Protein AF-A0A966UJU0-F1 (afdb_monomer_lite)

Radius of gyration: 16.93 Å; chains: 1; bounding box: 51×35×38 Å

Sequence (155 aa):
MTSAGISGVAFLSMVKNLDSRRWFDRMAPQTLQIATMLLYLNGFFALIGFMDRSDWIGYARVDKGALGAIVGLAVIGAFVAGGFLMANERRLGYRVALVAAFSPFLLRFWILSGPYYSLWDRISGRDTIGLLFDVALCALLLHPMSREHQRVWYR

Secondary structure (DSSP, 8-state):
---SSHHHHHHHHHHTT--TT-S--SSS-HHHHHHHHHHHHHHHHHHHHHHHS-SHHHHHHHHSHHHHHHHHHHHHHHHHHHHHHHHTT-HHHHHHHHHHHHHHHHHHHHHT-STT--HHHHHHTT-HHHHHHHHHHHHHHHSHHHHHHHHHT--

pLDDT: mean 86.09, std 12.38, range [39.53, 96.62]

Foldseek 3Di:
DDDDPPVPVVVVVVVVQADPVQLAAPVADPLVRVLLVLLLVLLVVLVVCCVVVPFLLVLLCVQVPPVSVVLSVVLSVLSSQLSRVVSRLALVSLVSSLCSLCVLLVVLCVSVVDPVDDPVCSQCRPPVVSNVSSVSSNCSSPPPSNVVCSVPRHD

Structure (mmCIF, N/CA/C/O backbone):
data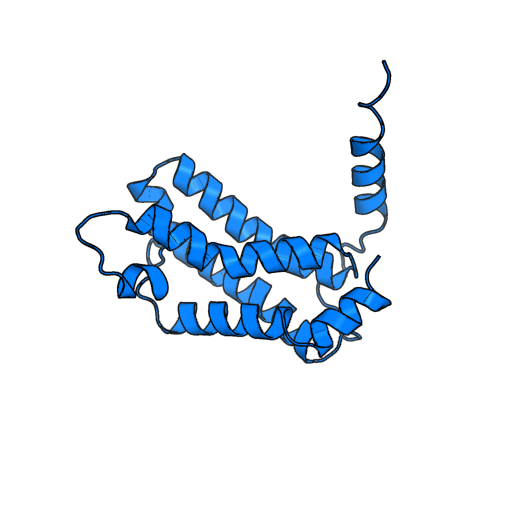_AF-A0A966UJU0-F1
#
_entry.id   AF-A0A966UJU0-F1
#
loop_
_atom_site.group_PDB
_atom_site.id
_atom_site.type_symbol
_atom_site.label_atom_id
_atom_site.label_alt_id
_atom_site.label_comp_id
_atom_site.label_asym_id
_atom_site.label_entity_id
_atom_site.label_seq_id
_atom_site.pdbx_PDB_ins_code
_atom_site.Cartn_x
_atom_site.Cartn_y
_atom_site.Cartn_z
_atom_site.occupancy
_atom_site.B_iso_or_equiv
_atom_site.auth_seq_id
_atom_site.auth_comp_id
_atom_site.auth_asym_id
_atom_site.auth_atom_id
_atom_site.pdbx_PDB_model_num
ATOM 1 N N . MET A 1 1 ? -36.555 -1.194 -19.141 1.00 39.53 1 MET A N 1
ATOM 2 C CA . MET A 1 1 ? -35.280 -0.560 -19.546 1.00 39.53 1 MET A CA 1
ATOM 3 C C . MET A 1 1 ? -35.056 0.686 -18.695 1.00 39.53 1 MET A C 1
ATOM 5 O O . MET A 1 1 ? -35.499 1.740 -19.105 1.00 39.53 1 MET A O 1
ATOM 9 N N . THR A 1 2 ? -34.425 0.591 -17.520 1.00 47.53 2 THR A N 1
ATOM 10 C CA . THR A 1 2 ? -33.982 1.771 -16.736 1.00 47.53 2 THR A CA 1
ATOM 11 C C . THR A 1 2 ? -32.987 1.332 -15.654 1.00 47.53 2 THR A C 1
ATOM 13 O O . THR A 1 2 ? -33.399 0.963 -14.558 1.00 47.53 2 THR A O 1
ATOM 16 N N . SER A 1 3 ? -31.679 1.343 -15.936 1.00 46.59 3 SER A N 1
ATOM 17 C CA . SER A 1 3 ? -30.649 1.107 -14.903 1.00 46.59 3 SER A CA 1
ATOM 18 C C . SER A 1 3 ? -29.274 1.700 -15.256 1.00 46.59 3 SER A C 1
ATOM 20 O O . SER A 1 3 ? -28.282 0.978 -15.320 1.00 46.59 3 SER A O 1
ATOM 22 N N . ALA A 1 4 ? -29.181 3.013 -15.495 1.00 51.12 4 ALA A N 1
ATOM 23 C CA . ALA A 1 4 ? -27.877 3.653 -15.742 1.00 51.12 4 ALA A CA 1
ATOM 24 C C . ALA A 1 4 ? -27.710 5.076 -15.163 1.00 51.12 4 ALA A C 1
ATOM 26 O O . ALA A 1 4 ? -26.767 5.767 -15.524 1.00 51.12 4 ALA A O 1
ATOM 27 N N . GLY A 1 5 ? -28.596 5.533 -14.265 1.00 48.72 5 GLY A N 1
ATOM 28 C CA . GLY A 1 5 ? -28.566 6.917 -13.751 1.00 48.72 5 GLY A CA 1
ATOM 29 C C . GLY A 1 5 ? -28.112 7.101 -12.295 1.00 48.72 5 GLY A C 1
ATOM 30 O O . GLY A 1 5 ? -27.815 8.219 -11.888 1.00 48.72 5 GLY A O 1
ATOM 31 N N . ILE A 1 6 ? -28.056 6.035 -11.489 1.00 54.22 6 ILE A N 1
ATOM 32 C CA . ILE A 1 6 ? -27.940 6.158 -10.018 1.00 54.22 6 ILE A CA 1
ATOM 33 C C . ILE A 1 6 ? -26.474 6.213 -9.540 1.00 54.22 6 ILE A C 1
ATOM 35 O O . ILE A 1 6 ? -26.175 6.776 -8.487 1.00 54.22 6 ILE A O 1
ATOM 39 N N . SER A 1 7 ? -25.530 5.704 -10.332 1.00 60.41 7 SER A N 1
ATOM 40 C CA . SER A 1 7 ? -24.131 5.533 -9.913 1.00 60.41 7 SER A CA 1
ATOM 41 C C . SER A 1 7 ? -23.359 6.855 -9.782 1.00 60.41 7 SER A C 1
ATOM 43 O O . SER A 1 7 ? -22.535 7.002 -8.882 1.00 60.41 7 SER A O 1
ATOM 45 N N . GLY A 1 8 ? -23.640 7.840 -10.645 1.00 53.97 8 GLY A N 1
ATOM 46 C CA . GLY A 1 8 ? -22.909 9.114 -10.669 1.00 53.97 8 GLY A CA 1
ATOM 47 C C . GLY A 1 8 ? -23.290 10.060 -9.527 1.00 53.97 8 GLY A C 1
ATOM 48 O O . GLY A 1 8 ? -22.423 10.651 -8.889 1.00 53.97 8 GLY A O 1
ATOM 49 N N . VAL A 1 9 ? -24.584 10.161 -9.213 1.00 56.47 9 VAL A N 1
ATOM 50 C CA . VAL A 1 9 ? -25.084 11.063 -8.160 1.00 56.47 9 VAL A CA 1
ATOM 51 C C . VAL A 1 9 ? -24.678 10.571 -6.766 1.00 56.47 9 VAL A C 1
ATOM 53 O O . VAL A 1 9 ? -24.342 11.384 -5.909 1.00 56.47 9 VAL A O 1
ATOM 56 N N . ALA A 1 10 ? -24.636 9.252 -6.551 1.00 55.62 10 ALA A N 1
ATOM 57 C CA . ALA A 1 10 ? -24.174 8.651 -5.299 1.00 55.62 10 ALA A CA 1
ATOM 58 C C . ALA A 1 10 ? -22.661 8.823 -5.078 1.00 55.62 10 ALA A C 1
ATOM 60 O O . ALA A 1 10 ? -22.226 9.102 -3.964 1.00 55.62 10 ALA A O 1
ATOM 61 N N . PHE A 1 11 ? -21.852 8.714 -6.137 1.00 55.59 11 PHE A N 1
ATOM 62 C CA . PHE A 1 11 ? -20.421 9.014 -6.058 1.00 55.59 11 PHE A CA 1
ATOM 63 C C . PHE A 1 11 ? -20.177 10.497 -5.739 1.00 55.59 11 PHE A C 1
ATOM 65 O O . PHE A 1 11 ? -19.399 10.830 -4.845 1.00 55.59 11 PHE A O 1
ATOM 72 N N . LEU A 1 12 ? -20.904 11.400 -6.402 1.00 54.00 12 LEU A N 1
ATOM 73 C CA . LEU A 1 12 ? -20.794 12.841 -6.164 1.00 54.00 12 LEU A CA 1
ATOM 74 C C . LEU A 1 12 ? -21.295 13.252 -4.770 1.00 54.00 12 LEU A C 1
ATOM 76 O O . LEU A 1 12 ? -20.679 14.104 -4.132 1.00 54.00 12 LEU A O 1
ATOM 80 N N . SER A 1 13 ? -22.363 12.638 -4.253 1.00 53.62 13 SER A N 1
ATOM 81 C CA . SER A 1 13 ? -22.839 12.881 -2.882 1.00 53.62 13 SER A CA 1
ATOM 82 C C . SER A 1 13 ? -21.914 12.275 -1.818 1.00 53.62 13 SER A C 1
ATOM 84 O O . SER A 1 13 ? -21.772 12.844 -0.733 1.00 53.62 13 SER A O 1
ATOM 86 N N . MET A 1 14 ? -21.230 11.170 -2.137 1.00 54.72 14 MET A N 1
ATOM 87 C CA . MET A 1 14 ? -20.192 10.572 -1.297 1.00 54.72 14 MET A CA 1
ATOM 88 C C . MET A 1 14 ? -18.981 11.498 -1.144 1.00 54.72 14 MET A C 1
ATOM 90 O O . MET A 1 14 ? -18.510 11.680 -0.022 1.00 54.72 14 MET A O 1
ATOM 94 N N . VAL A 1 15 ? -18.523 12.125 -2.234 1.00 58.38 15 VAL A N 1
ATOM 95 C CA . VAL A 1 15 ? -17.434 13.121 -2.204 1.00 58.38 15 VAL A CA 1
ATOM 96 C C . VAL A 1 15 ? -17.850 14.390 -1.445 1.00 58.38 15 VAL A C 1
ATOM 98 O O . VAL A 1 15 ? -17.031 14.994 -0.760 1.00 58.38 15 VAL A O 1
ATOM 101 N N . LYS A 1 16 ? -19.136 14.761 -1.486 1.00 54.56 16 LYS A N 1
ATOM 102 C CA . LYS A 1 16 ? -19.674 15.987 -0.862 1.00 54.56 16 LYS A CA 1
ATOM 103 C C . LYS A 1 16 ? -19.613 16.020 0.675 1.00 54.56 16 LYS A C 1
ATOM 105 O O . LYS A 1 16 ? -19.752 17.090 1.251 1.00 54.56 16 LYS A O 1
ATOM 110 N N . ASN A 1 17 ? -19.418 14.870 1.324 1.00 67.19 17 ASN A N 1
ATOM 111 C CA . ASN A 1 17 ? -19.342 14.711 2.783 1.00 67.19 17 ASN A CA 1
ATOM 112 C C . ASN A 1 17 ? -17.943 14.243 3.238 1.00 67.19 17 ASN A C 1
ATOM 114 O O . ASN A 1 17 ? -17.827 13.502 4.216 1.00 67.19 17 ASN A O 1
ATOM 118 N N . LEU A 1 18 ? -16.895 14.557 2.475 1.00 78.50 18 LEU A N 1
ATOM 119 C CA . LEU A 1 18 ? -15.509 14.320 2.879 1.00 78.50 18 LEU A CA 1
ATOM 120 C C . LEU A 1 18 ? -14.948 15.601 3.486 1.00 78.50 18 LEU A C 1
ATOM 122 O O . LEU A 1 18 ? -15.052 16.674 2.889 1.00 78.50 18 LEU A O 1
ATOM 126 N N . ASP A 1 19 ? -14.335 15.486 4.657 1.00 84.94 19 ASP A N 1
ATOM 127 C CA . ASP A 1 19 ? -13.566 16.580 5.221 1.00 84.94 19 ASP A CA 1
ATOM 128 C C . ASP A 1 19 ? -12.168 16.564 4.593 1.00 84.94 19 ASP A C 1
ATOM 130 O O . ASP A 1 19 ? -11.308 15.747 4.924 1.00 84.94 19 ASP A O 1
ATOM 134 N N . SER A 1 20 ? -11.941 17.499 3.667 1.00 82.00 20 SER A N 1
ATOM 135 C CA . SER A 1 20 ? -10.663 17.677 2.961 1.00 82.00 20 SER A CA 1
ATOM 136 C C . SER A 1 20 ? -9.486 17.979 3.900 1.00 82.00 20 SER A C 1
ATOM 138 O O . SER A 1 20 ? -8.324 17.820 3.527 1.00 82.00 20 SER A O 1
ATOM 140 N N . ARG A 1 21 ? -9.757 18.396 5.142 1.00 86.12 21 ARG A N 1
ATOM 141 C CA . ARG A 1 21 ? -8.726 18.653 6.156 1.00 86.12 21 ARG A CA 1
ATOM 142 C C . ARG A 1 21 ? -8.427 17.422 7.012 1.00 86.12 21 ARG A C 1
ATOM 144 O O . ARG A 1 21 ? -7.396 17.397 7.687 1.00 86.12 21 ARG A O 1
ATOM 151 N N . ARG A 1 22 ? -9.267 16.384 6.963 1.00 87.62 22 ARG A N 1
ATOM 152 C CA . ARG A 1 22 ? -9.112 15.161 7.761 1.00 87.62 22 ARG A CA 1
ATOM 153 C C . ARG A 1 22 ? -8.272 14.123 7.016 1.00 87.62 22 ARG A C 1
ATOM 155 O O . ARG A 1 22 ? -8.784 13.184 6.420 1.00 87.62 22 ARG A O 1
ATOM 162 N N . TRP A 1 23 ? -6.954 14.291 7.089 1.00 88.25 23 TRP A N 1
ATOM 163 C CA . TRP A 1 23 ? -5.971 13.357 6.514 1.00 88.25 23 TRP A CA 1
ATOM 164 C C . TRP A 1 23 ? -5.594 12.208 7.446 1.00 88.25 23 TRP A C 1
ATOM 166 O O . TRP A 1 23 ? -5.037 11.203 7.009 1.00 88.25 23 TRP A O 1
ATOM 176 N N . PHE A 1 24 ? -5.887 12.349 8.735 1.00 90.31 24 PHE A N 1
ATOM 177 C CA . PHE A 1 24 ? -5.577 11.347 9.737 1.00 90.31 24 PHE A CA 1
ATOM 178 C C . PHE A 1 24 ? -6.626 11.361 10.839 1.00 90.31 24 PHE A C 1
ATOM 180 O O . PHE A 1 24 ? -7.003 12.429 11.325 1.00 90.31 24 PHE A O 1
ATOM 187 N N . ASP A 1 25 ? -7.074 10.176 11.242 1.00 88.38 25 ASP A N 1
ATOM 188 C CA . ASP A 1 25 ? -8.024 10.020 12.331 1.00 88.38 25 ASP A CA 1
ATOM 189 C C . ASP A 1 25 ? -7.329 9.523 13.601 1.00 88.38 25 ASP A C 1
ATOM 191 O O . ASP A 1 25 ? -6.848 8.394 13.665 1.00 88.38 25 ASP A O 1
ATOM 195 N N . ARG A 1 26 ? -7.305 10.370 14.634 1.00 86.62 26 ARG A N 1
ATOM 196 C CA . ARG A 1 26 ? -6.725 10.036 15.944 1.00 86.62 26 ARG A CA 1
ATOM 197 C C . ARG A 1 26 ? -7.672 9.223 16.826 1.00 86.62 26 ARG A C 1
ATOM 199 O O . ARG A 1 26 ? -7.232 8.713 17.852 1.00 86.62 26 ARG A O 1
ATOM 206 N N . MET A 1 27 ? -8.951 9.132 16.460 1.00 87.31 27 MET A N 1
ATOM 207 C CA . MET A 1 27 ? -9.947 8.356 17.205 1.00 87.31 27 MET A CA 1
ATOM 208 C C . MET A 1 27 ? -10.003 6.892 16.749 1.00 87.31 27 MET A C 1
ATOM 210 O O . MET A 1 27 ? -10.558 6.049 17.453 1.00 87.31 27 MET A O 1
ATOM 214 N N . ALA A 1 28 ? -9.386 6.573 15.608 1.00 87.38 28 ALA A N 1
ATOM 215 C CA . ALA A 1 28 ? -9.210 5.211 15.133 1.00 87.38 28 ALA A CA 1
ATOM 216 C C . ALA A 1 28 ? -8.350 4.377 16.108 1.00 87.38 28 ALA A C 1
ATOM 218 O O . ALA A 1 28 ? -7.497 4.919 16.811 1.00 87.38 28 ALA A O 1
ATOM 219 N N . PRO A 1 29 ? -8.503 3.045 16.145 1.00 91.19 29 PRO A N 1
ATOM 220 C CA . PRO A 1 29 ? -7.638 2.184 16.942 1.00 91.19 29 PRO A CA 1
ATOM 221 C C . PRO A 1 29 ? 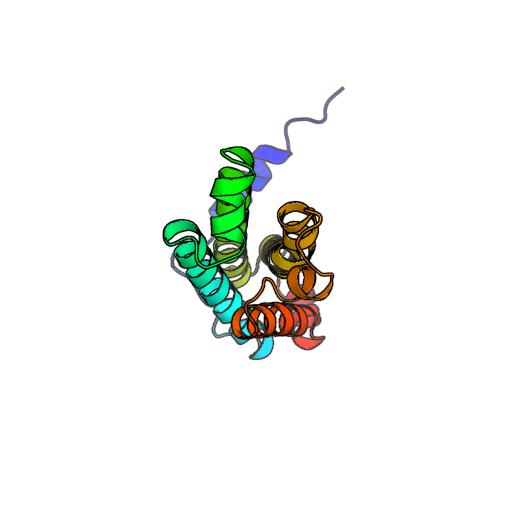-6.183 2.261 16.464 1.00 91.19 29 PRO A C 1
ATOM 223 O O . PRO A 1 29 ? -5.916 2.473 15.279 1.00 91.19 29 PRO A O 1
ATOM 226 N N . GLN A 1 30 ? -5.234 2.021 17.374 1.00 92.25 30 GLN A N 1
ATOM 227 C CA . GLN A 1 30 ? -3.793 2.120 17.103 1.00 92.25 30 GLN A CA 1
ATOM 228 C C . GLN A 1 30 ? -3.363 1.339 15.849 1.00 92.25 30 GLN A C 1
ATOM 230 O O . GLN A 1 30 ? -2.574 1.840 15.053 1.00 92.25 30 GLN A O 1
ATOM 235 N N . THR A 1 31 ? -3.920 0.146 15.619 1.00 93.38 31 THR A N 1
ATOM 236 C CA . THR A 1 31 ? -3.597 -0.670 14.436 1.00 93.38 31 THR A CA 1
ATOM 237 C C . THR A 1 31 ? -3.981 0.022 13.128 1.00 93.38 31 THR A C 1
ATOM 239 O O . THR A 1 31 ? -3.219 -0.002 12.165 1.00 93.38 31 THR A O 1
ATOM 242 N N . LEU A 1 32 ? -5.141 0.678 13.098 1.00 92.38 32 LEU A N 1
ATOM 243 C CA . LEU A 1 32 ? -5.668 1.357 11.916 1.00 92.38 32 LEU A CA 1
ATOM 244 C C . LEU A 1 32 ? -4.964 2.696 11.675 1.00 92.38 32 LEU A C 1
ATOM 246 O O . LEU A 1 32 ? -4.734 3.082 10.529 1.00 92.38 32 LEU A O 1
ATOM 250 N N . GLN A 1 33 ? -4.561 3.370 12.752 1.00 94.12 33 GLN A N 1
ATOM 251 C CA . GLN A 1 33 ? -3.700 4.547 12.685 1.00 94.12 33 GLN A CA 1
ATOM 252 C C . GLN A 1 33 ? -2.349 4.212 12.043 1.00 94.12 33 GLN A C 1
ATOM 254 O O . GLN A 1 33 ? -1.942 4.878 11.089 1.00 94.12 33 GLN A O 1
ATOM 259 N N . ILE A 1 34 ? -1.687 3.143 12.503 1.00 94.44 34 ILE A N 1
ATOM 260 C CA . ILE A 1 34 ? -0.411 2.696 11.925 1.00 94.44 34 ILE A CA 1
ATOM 261 C C . ILE A 1 34 ? -0.609 2.263 10.466 1.00 94.44 34 ILE A C 1
ATOM 263 O O . ILE A 1 34 ? 0.185 2.651 9.615 1.00 94.44 34 ILE A O 1
ATOM 267 N N . ALA A 1 35 ? -1.690 1.541 10.143 1.00 95.38 35 ALA A N 1
ATOM 268 C CA . ALA A 1 35 ? -2.003 1.176 8.758 1.00 95.38 35 ALA A CA 1
ATOM 269 C C . ALA A 1 35 ? -2.161 2.409 7.852 1.00 95.38 35 ALA A C 1
ATOM 271 O O . ALA A 1 35 ? -1.636 2.434 6.744 1.00 95.38 35 ALA A O 1
ATOM 272 N N . THR A 1 36 ? -2.843 3.452 8.334 1.00 95.19 36 THR A N 1
ATOM 273 C CA . THR A 1 36 ? -3.034 4.705 7.585 1.00 95.19 36 THR A CA 1
ATOM 274 C C . THR A 1 36 ? -1.704 5.415 7.335 1.00 95.19 36 THR A C 1
ATOM 276 O O . THR A 1 36 ? -1.455 5.889 6.230 1.00 95.19 36 THR A O 1
ATOM 279 N N . MET A 1 37 ? -0.818 5.444 8.333 1.00 95.31 37 MET A N 1
ATOM 280 C CA . MET A 1 37 ? 0.533 5.984 8.165 1.00 95.31 37 MET A CA 1
ATOM 281 C C . MET A 1 37 ? 1.363 5.164 7.174 1.00 95.31 37 MET A C 1
ATOM 283 O O . MET A 1 37 ? 2.011 5.741 6.304 1.00 95.31 37 MET A O 1
ATOM 287 N N . LEU A 1 38 ? 1.305 3.831 7.250 1.00 95.81 38 LEU A N 1
ATOM 288 C CA . LEU A 1 38 ? 2.001 2.954 6.307 1.00 95.81 38 LEU A CA 1
ATOM 289 C C . LEU A 1 38 ? 1.476 3.094 4.876 1.00 95.81 38 LEU A C 1
ATOM 291 O O . LEU A 1 38 ? 2.277 3.055 3.954 1.00 95.81 38 LEU A O 1
ATOM 295 N N . LEU A 1 39 ? 0.175 3.328 4.663 1.00 96.12 39 LEU A N 1
ATOM 296 C CA . LEU A 1 39 ? -0.352 3.646 3.328 1.00 96.12 39 LEU A CA 1
ATOM 297 C C . LEU A 1 39 ? 0.334 4.884 2.745 1.00 96.12 39 LEU A C 1
ATOM 299 O O . LEU A 1 39 ? 0.773 4.858 1.597 1.00 96.12 39 LEU A O 1
ATOM 303 N N . TYR A 1 40 ? 0.457 5.956 3.529 1.00 96.62 40 TYR A N 1
ATOM 304 C CA . TYR A 1 40 ? 1.114 7.178 3.068 1.00 96.62 40 TYR A CA 1
ATOM 305 C C . TYR A 1 40 ? 2.615 6.990 2.847 1.00 96.62 40 TYR A C 1
ATOM 307 O O . TYR A 1 40 ? 3.135 7.470 1.842 1.00 96.62 40 TYR A O 1
ATOM 315 N N . LEU A 1 41 ? 3.301 6.264 3.734 1.00 95.62 41 LEU A N 1
ATOM 316 C CA . LEU A 1 41 ? 4.725 5.958 3.575 1.00 95.62 41 LEU A CA 1
ATOM 317 C C . LEU A 1 41 ? 4.984 5.079 2.344 1.00 95.62 41 LEU A C 1
ATOM 319 O O . LEU A 1 41 ? 5.862 5.406 1.549 1.00 95.62 41 LEU A O 1
ATOM 323 N N . ASN A 1 42 ? 4.185 4.032 2.125 1.00 95.56 42 ASN A N 1
ATOM 324 C CA . ASN A 1 42 ? 4.299 3.182 0.938 1.00 95.56 42 ASN A CA 1
ATOM 325 C C . ASN A 1 42 ? 4.001 3.975 -0.333 1.00 95.56 42 ASN A C 1
ATOM 327 O O . ASN A 1 42 ? 4.738 3.857 -1.304 1.00 95.56 42 ASN A O 1
ATOM 331 N N . GLY A 1 43 ? 2.976 4.833 -0.321 1.00 95.31 43 GLY A N 1
ATOM 332 C CA . GLY A 1 43 ? 2.684 5.735 -1.436 1.00 95.31 43 GLY A CA 1
ATOM 333 C C . GLY A 1 43 ? 3.832 6.705 -1.735 1.00 95.31 43 GLY A C 1
ATOM 334 O O . GLY A 1 43 ? 4.142 6.952 -2.899 1.00 95.31 43 GLY A O 1
ATOM 335 N N . PHE A 1 44 ? 4.496 7.222 -0.699 1.00 95.12 44 PHE A N 1
ATOM 336 C CA . PHE A 1 44 ? 5.654 8.103 -0.835 1.00 95.12 44 PHE A CA 1
ATOM 337 C C . PHE A 1 44 ? 6.873 7.379 -1.418 1.00 95.12 44 PHE A C 1
ATOM 339 O O . PHE A 1 44 ? 7.453 7.860 -2.392 1.00 95.12 44 PHE A O 1
ATOM 346 N N . PHE A 1 45 ? 7.237 6.207 -0.889 1.00 93.50 45 PHE A N 1
ATOM 347 C CA . PHE A 1 45 ? 8.344 5.419 -1.439 1.00 93.50 45 PHE A CA 1
ATOM 348 C C . PHE A 1 45 ? 8.046 4.926 -2.856 1.00 93.50 45 PHE A C 1
ATOM 350 O O . PHE A 1 45 ? 8.916 5.012 -3.717 1.00 93.50 45 PHE A O 1
ATOM 357 N N . ALA A 1 46 ? 6.804 4.527 -3.137 1.00 92.94 46 ALA A N 1
ATOM 358 C CA . ALA A 1 46 ? 6.349 4.183 -4.480 1.00 92.94 46 ALA A CA 1
ATOM 359 C C . ALA A 1 46 ? 6.508 5.351 -5.466 1.00 92.94 46 ALA A C 1
ATOM 361 O O . ALA A 1 46 ? 6.900 5.146 -6.616 1.00 92.94 46 ALA A O 1
ATOM 362 N N . LEU A 1 47 ? 6.227 6.582 -5.026 1.00 94.25 47 LEU A N 1
ATOM 363 C CA . LEU A 1 47 ? 6.413 7.784 -5.837 1.00 94.25 47 LEU A CA 1
ATOM 364 C C . LEU A 1 47 ? 7.894 8.065 -6.110 1.00 94.25 47 LEU A C 1
ATOM 366 O O . LEU A 1 47 ? 8.252 8.337 -7.256 1.00 94.25 47 LEU A O 1
ATOM 370 N N . ILE A 1 48 ? 8.751 7.971 -5.089 1.00 93.81 48 ILE A N 1
ATOM 371 C CA . ILE A 1 48 ? 10.204 8.110 -5.265 1.00 93.81 48 ILE A CA 1
ATOM 372 C C . ILE A 1 48 ? 10.706 7.050 -6.246 1.00 93.81 48 ILE A C 1
ATOM 374 O O . ILE A 1 48 ? 11.293 7.410 -7.264 1.00 93.81 48 ILE A O 1
ATOM 378 N N . GLY A 1 49 ? 10.362 5.784 -6.001 1.00 90.62 49 GLY A N 1
ATOM 379 C CA . GLY A 1 49 ? 10.703 4.634 -6.834 1.00 90.62 49 GLY A CA 1
ATOM 380 C C . GLY A 1 49 ? 10.263 4.782 -8.292 1.00 90.62 49 GLY A C 1
ATOM 381 O O . GLY A 1 49 ? 10.981 4.416 -9.226 1.00 90.62 49 GLY A O 1
ATOM 382 N N . PHE A 1 50 ? 9.081 5.362 -8.517 1.00 91.19 50 PHE A N 1
ATOM 383 C CA . PHE A 1 50 ? 8.574 5.683 -9.852 1.00 91.19 50 PHE A CA 1
ATOM 384 C C . PHE A 1 50 ? 9.447 6.721 -10.583 1.00 91.19 50 PHE A C 1
ATOM 386 O O . PHE A 1 50 ? 9.661 6.607 -11.801 1.00 91.19 50 PHE A O 1
ATOM 393 N N . MET A 1 51 ? 9.950 7.725 -9.855 1.00 90.25 51 MET A N 1
ATOM 394 C CA . MET A 1 51 ? 10.770 8.816 -10.392 1.00 90.25 51 MET A CA 1
ATOM 395 C C . MET A 1 51 ? 12.229 8.399 -10.625 1.00 90.25 51 MET A C 1
ATOM 397 O O . MET A 1 51 ? 12.760 8.627 -11.716 1.00 90.25 51 MET A O 1
ATOM 401 N N . ASP A 1 52 ? 12.867 7.778 -9.635 1.00 87.50 52 ASP A N 1
ATOM 402 C CA . ASP A 1 52 ? 14.301 7.455 -9.628 1.00 87.50 52 ASP A CA 1
ATOM 403 C C . ASP A 1 52 ? 14.642 6.095 -10.269 1.00 87.50 52 ASP A C 1
ATOM 405 O O . ASP A 1 52 ? 15.805 5.831 -10.571 1.00 87.50 52 ASP A O 1
ATOM 409 N N . ARG A 1 53 ? 13.626 5.268 -10.563 1.00 84.25 53 ARG A N 1
ATOM 410 C CA . ARG A 1 53 ? 13.748 3.909 -11.126 1.00 84.25 53 ARG A CA 1
ATOM 411 C C . ARG A 1 53 ? 14.398 2.888 -10.187 1.00 84.25 53 ARG A C 1
ATOM 413 O O . ARG A 1 53 ? 14.816 1.835 -10.666 1.00 84.25 53 ARG A O 1
ATOM 420 N N . SER A 1 54 ? 14.492 3.184 -8.894 1.00 81.06 54 SER A N 1
ATOM 421 C CA . SER A 1 54 ? 15.073 2.277 -7.901 1.00 81.06 54 SER A CA 1
ATOM 422 C C . SER A 1 54 ? 14.148 1.102 -7.577 1.00 81.06 54 SER A C 1
ATOM 424 O O . SER A 1 54 ? 14.625 -0.011 -7.363 1.00 81.06 54 SER A O 1
ATOM 426 N N . ASP A 1 55 ? 12.834 1.337 -7.606 1.00 84.06 55 ASP A N 1
ATOM 427 C CA . ASP A 1 55 ? 11.823 0.367 -7.187 1.00 84.06 55 ASP A CA 1
ATOM 428 C C . ASP A 1 55 ? 11.140 -0.350 -8.369 1.00 84.06 55 ASP A C 1
ATOM 430 O O . ASP A 1 55 ? 11.202 0.078 -9.532 1.00 84.06 55 ASP A O 1
ATOM 434 N N . TRP A 1 56 ? 10.410 -1.431 -8.073 1.00 83.50 56 TRP A N 1
ATOM 435 C CA . TRP A 1 56 ? 9.669 -2.230 -9.059 1.00 83.50 56 TRP A CA 1
ATOM 436 C C . TRP A 1 56 ? 8.681 -1.390 -9.890 1.00 83.50 56 TRP A C 1
ATOM 438 O O . TRP A 1 56 ? 8.470 -1.675 -11.071 1.00 83.50 56 TRP A O 1
ATOM 448 N N . ILE A 1 57 ? 8.115 -0.327 -9.309 1.00 84.94 57 ILE A N 1
ATOM 449 C CA . ILE A 1 57 ? 7.209 0.610 -9.992 1.00 84.94 57 ILE A CA 1
ATOM 450 C C . ILE A 1 57 ? 7.948 1.421 -11.064 1.00 84.94 57 ILE A C 1
ATOM 452 O O . ILE A 1 57 ? 7.440 1.618 -12.172 1.00 84.94 57 ILE A O 1
ATOM 456 N N . GLY A 1 58 ? 9.162 1.879 -10.762 1.00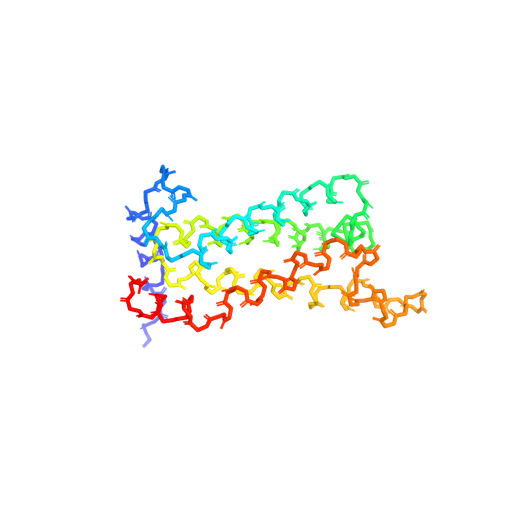 85.38 58 GLY A N 1
ATOM 457 C CA . GLY A 1 58 ? 9.996 2.596 -11.718 1.00 85.38 58 GLY A CA 1
ATOM 458 C C . GLY A 1 58 ? 10.471 1.697 -12.855 1.00 85.38 58 GLY A C 1
ATOM 459 O O . GLY A 1 58 ? 10.478 2.119 -14.015 1.00 85.38 58 GLY A O 1
ATOM 460 N N . TYR A 1 59 ? 10.774 0.433 -12.549 1.00 84.94 59 TYR A N 1
ATOM 461 C CA . TYR A 1 59 ? 11.047 -0.582 -13.566 1.00 84.94 59 TYR A CA 1
ATOM 462 C C . TYR A 1 59 ? 9.825 -0.826 -14.468 1.00 84.94 59 TYR A C 1
ATOM 464 O O . TYR A 1 59 ? 9.968 -0.841 -15.690 1.00 84.94 59 TYR A O 1
ATOM 472 N N . ALA A 1 60 ? 8.613 -0.906 -13.903 1.00 85.31 60 ALA A N 1
ATOM 473 C CA . ALA A 1 60 ? 7.368 -1.068 -14.662 1.00 85.31 60 ALA A CA 1
ATOM 474 C C . ALA A 1 60 ? 7.179 0.020 -15.726 1.00 85.31 60 ALA A C 1
ATOM 476 O O . ALA A 1 60 ? 6.792 -0.273 -16.857 1.00 85.31 60 ALA A O 1
ATOM 477 N N . ARG A 1 61 ? 7.483 1.275 -15.373 1.00 86.12 61 ARG A N 1
ATOM 478 C CA . ARG A 1 61 ? 7.407 2.430 -16.278 1.00 86.12 61 ARG A CA 1
ATOM 479 C C . ARG A 1 61 ? 8.346 2.299 -17.480 1.00 86.12 61 ARG A C 1
ATOM 481 O O . ARG A 1 61 ? 8.012 2.777 -18.561 1.00 86.12 61 ARG A O 1
ATOM 488 N N . VAL A 1 62 ? 9.521 1.699 -17.291 1.00 86.06 62 VAL A N 1
ATOM 489 C CA . VAL A 1 62 ? 10.528 1.539 -18.351 1.00 86.06 62 VAL A CA 1
ATOM 490 C C . VAL A 1 62 ? 10.242 0.298 -19.195 1.00 86.06 62 VAL A C 1
ATOM 492 O O . VAL A 1 62 ? 10.213 0.402 -20.416 1.00 86.06 62 VAL A O 1
ATOM 495 N N . ASP A 1 63 ? 9.987 -0.847 -18.561 1.00 85.38 63 ASP A N 1
ATOM 496 C CA . ASP A 1 63 ? 9.801 -2.136 -19.242 1.00 85.38 63 ASP A CA 1
ATOM 497 C C . ASP A 1 63 ? 8.442 -2.242 -19.952 1.00 85.38 63 ASP A C 1
ATOM 499 O O . ASP A 1 63 ? 8.361 -2.639 -21.112 1.00 85.38 63 ASP A O 1
ATOM 503 N N . LYS A 1 64 ? 7.354 -1.835 -19.283 1.00 85.62 64 LYS A N 1
ATOM 504 C CA . LYS A 1 64 ? 5.983 -1.899 -19.828 1.00 85.62 64 LYS A CA 1
ATOM 505 C C . LYS A 1 64 ? 5.529 -0.583 -20.469 1.00 85.62 64 LYS A C 1
ATOM 507 O O . LYS A 1 64 ? 4.366 -0.455 -20.862 1.00 85.62 64 LYS A O 1
ATOM 512 N N . GLY A 1 65 ? 6.418 0.408 -20.552 1.00 88.56 65 GLY A N 1
ATOM 513 C CA . GLY A 1 65 ? 6.156 1.714 -21.152 1.00 88.56 65 GLY A CA 1
ATOM 514 C C . GLY A 1 65 ? 4.966 2.450 -20.521 1.00 88.56 65 GLY A C 1
ATOM 515 O O . GLY A 1 65 ? 4.802 2.493 -19.300 1.00 88.56 65 GLY A O 1
ATOM 516 N N . ALA A 1 66 ? 4.107 3.031 -21.365 1.00 89.81 66 ALA A N 1
ATOM 517 C CA . ALA A 1 66 ? 2.977 3.855 -20.929 1.00 89.81 66 ALA A CA 1
ATOM 518 C C . ALA A 1 66 ? 1.977 3.104 -20.030 1.00 89.81 66 ALA A C 1
ATOM 520 O O . ALA A 1 66 ? 1.460 3.685 -19.077 1.00 89.81 66 ALA A O 1
ATOM 521 N N . LEU A 1 67 ? 1.735 1.812 -20.282 1.00 90.25 67 LEU A N 1
ATOM 522 C CA . LEU A 1 67 ? 0.836 1.008 -19.447 1.00 90.25 67 LEU A CA 1
ATOM 523 C C . LEU A 1 67 ? 1.400 0.825 -18.037 1.00 90.25 67 LEU A C 1
ATOM 525 O O . LEU A 1 67 ? 0.684 1.038 -17.061 1.00 90.25 67 LEU A O 1
ATOM 529 N N . GLY A 1 68 ? 2.691 0.499 -17.923 1.00 89.25 68 GLY A N 1
ATOM 530 C CA . GLY A 1 68 ? 3.364 0.414 -16.626 1.00 89.25 68 GLY A CA 1
ATOM 531 C C . GLY A 1 68 ? 3.366 1.749 -15.886 1.00 89.25 68 GLY A C 1
ATOM 532 O O . GLY A 1 68 ? 3.161 1.779 -14.674 1.00 89.25 68 GLY A O 1
ATOM 533 N N . ALA A 1 69 ? 3.506 2.858 -16.619 1.00 91.56 69 ALA A N 1
ATOM 534 C CA . ALA A 1 69 ? 3.436 4.198 -16.049 1.00 91.56 69 ALA A CA 1
ATOM 535 C C . ALA A 1 69 ? 2.056 4.502 -15.439 1.00 91.56 69 ALA A C 1
ATOM 537 O O . ALA A 1 69 ? 1.969 4.952 -14.298 1.00 91.56 69 ALA A O 1
ATOM 538 N N . ILE A 1 70 ? 0.980 4.223 -16.182 1.00 94.50 70 ILE A N 1
ATOM 539 C CA . ILE A 1 70 ? -0.402 4.449 -15.735 1.00 94.50 70 ILE A CA 1
ATOM 540 C C . ILE A 1 70 ? -0.723 3.576 -14.523 1.00 94.50 70 ILE A C 1
ATOM 542 O O . ILE A 1 70 ? -1.270 4.072 -13.541 1.00 94.50 70 ILE A O 1
ATOM 546 N N . VAL A 1 71 ? -0.358 2.292 -14.568 1.00 93.75 71 VAL A N 1
ATOM 547 C CA . VAL A 1 71 ? -0.576 1.356 -13.457 1.00 93.75 71 VAL A CA 1
ATOM 548 C C . VAL A 1 71 ? 0.190 1.811 -12.213 1.00 93.75 71 VAL A C 1
ATOM 550 O O . VAL A 1 71 ? -0.393 1.862 -11.133 1.00 93.75 71 VAL A O 1
ATOM 553 N N . GLY A 1 72 ? 1.457 2.207 -12.358 1.00 92.94 72 GLY A N 1
ATOM 554 C CA . GLY A 1 72 ? 2.265 2.724 -11.252 1.00 92.94 72 GLY A CA 1
ATOM 555 C C . GLY A 1 72 ? 1.648 3.963 -10.600 1.00 92.94 72 GLY A C 1
ATOM 556 O O . GLY A 1 72 ? 1.480 4.005 -9.382 1.00 92.94 72 GLY A O 1
ATOM 557 N N . LEU A 1 73 ? 1.220 4.941 -11.405 1.00 94.56 73 LEU A N 1
ATOM 558 C CA . LEU A 1 73 ? 0.539 6.140 -10.904 1.00 94.56 73 LEU A CA 1
ATOM 559 C C . LEU A 1 73 ? -0.811 5.818 -10.251 1.00 94.56 73 LEU A C 1
ATOM 561 O O . LEU A 1 73 ? -1.154 6.418 -9.233 1.00 94.56 73 LEU A O 1
ATOM 565 N N . ALA A 1 74 ? -1.561 4.856 -10.792 1.00 95.44 74 ALA A N 1
ATOM 566 C CA . ALA A 1 74 ? -2.814 4.404 -10.198 1.00 95.44 74 ALA A CA 1
ATOM 567 C C . ALA A 1 74 ? -2.592 3.753 -8.822 1.00 95.44 74 ALA A C 1
ATOM 569 O O . ALA A 1 74 ? -3.372 4.002 -7.906 1.00 95.44 74 ALA A O 1
ATOM 570 N N . VAL A 1 75 ? -1.516 2.977 -8.650 1.00 95.06 75 VAL A N 1
ATOM 571 C CA . VAL A 1 75 ? -1.132 2.376 -7.360 1.00 95.06 75 VAL A CA 1
ATOM 572 C C . VAL A 1 75 ? -0.748 3.447 -6.343 1.00 95.06 75 VAL A C 1
ATOM 574 O O . VAL A 1 75 ? -1.263 3.435 -5.226 1.00 95.06 75 VAL A O 1
ATOM 577 N N . ILE A 1 76 ? 0.090 4.411 -6.734 1.00 95.69 76 ILE A N 1
ATOM 578 C CA . ILE A 1 76 ? 0.455 5.552 -5.876 1.00 95.69 76 ILE A CA 1
ATOM 579 C C . ILE A 1 76 ? -0.809 6.313 -5.452 1.00 95.69 76 ILE A C 1
ATOM 581 O O . ILE A 1 76 ? -1.015 6.587 -4.268 1.00 95.69 76 ILE A O 1
ATOM 585 N N . GLY A 1 77 ? -1.702 6.590 -6.406 1.00 96.06 77 GLY A N 1
ATOM 586 C CA . GLY A 1 77 ? -2.995 7.211 -6.137 1.00 96.06 77 GLY A CA 1
ATOM 587 C C . GLY A 1 77 ? -3.865 6.381 -5.192 1.00 96.06 77 GLY A C 1
ATOM 588 O O . GLY A 1 77 ? -4.499 6.946 -4.306 1.00 96.06 77 GLY A O 1
ATOM 589 N N . ALA A 1 78 ? -3.866 5.053 -5.323 1.00 96.19 78 ALA A N 1
ATOM 590 C CA . ALA A 1 78 ? -4.622 4.153 -4.457 1.00 96.19 78 ALA A CA 1
ATOM 591 C C . ALA A 1 78 ? -4.091 4.138 -3.015 1.00 96.19 78 ALA A C 1
ATOM 593 O O . ALA A 1 78 ? -4.897 4.108 -2.086 1.00 96.19 78 ALA A O 1
ATOM 594 N N . PHE A 1 79 ? -2.774 4.225 -2.805 1.00 96.62 79 PHE A N 1
ATOM 595 C CA . PHE A 1 79 ? -2.192 4.362 -1.466 1.00 96.62 79 PHE A CA 1
ATOM 596 C C . PHE A 1 79 ? -2.665 5.644 -0.771 1.00 96.62 79 PHE A C 1
ATOM 598 O O . PHE A 1 79 ? -3.195 5.595 0.343 1.00 96.62 79 PHE A O 1
ATOM 605 N N . VAL A 1 80 ? -2.552 6.785 -1.458 1.00 95.69 80 VAL A N 1
ATOM 606 C CA . VAL A 1 80 ? -2.961 8.091 -0.915 1.00 95.69 80 VAL A CA 1
ATOM 607 C C . VAL A 1 80 ? -4.476 8.156 -0.714 1.00 95.69 80 VAL A C 1
ATOM 609 O O . VAL A 1 80 ? -4.948 8.542 0.357 1.00 95.69 80 VAL A O 1
ATOM 612 N N . ALA A 1 81 ? -5.254 7.736 -1.714 1.00 94.50 81 ALA A N 1
ATOM 613 C CA . ALA A 1 81 ? -6.711 7.736 -1.641 1.00 94.50 81 ALA A CA 1
ATOM 614 C C . ALA A 1 81 ? -7.228 6.768 -0.571 1.00 94.50 81 ALA A C 1
ATOM 616 O O . ALA A 1 81 ? -8.174 7.103 0.137 1.00 94.50 81 ALA A O 1
ATOM 617 N N . GLY A 1 82 ? -6.604 5.595 -0.423 1.00 93.50 82 GLY A N 1
ATOM 618 C CA . GLY A 1 82 ? -6.929 4.619 0.614 1.00 93.50 82 GLY A CA 1
ATOM 619 C C . GLY A 1 82 ? -6.782 5.216 2.010 1.00 93.50 82 GLY A C 1
ATOM 620 O O . GLY A 1 82 ? -7.737 5.175 2.786 1.00 93.50 82 GLY A O 1
ATOM 621 N N . GLY A 1 83 ? -5.639 5.851 2.296 1.00 93.50 83 GLY A N 1
ATOM 622 C CA . GLY A 1 83 ? -5.404 6.526 3.575 1.00 93.50 83 GLY A CA 1
ATOM 623 C C . GLY A 1 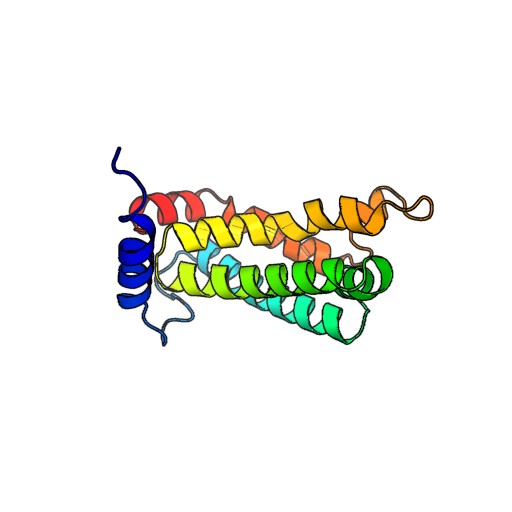83 ? -6.384 7.675 3.827 1.00 93.50 83 GLY A C 1
ATOM 624 O O . GLY A 1 83 ? -7.011 7.737 4.886 1.00 93.50 83 GLY A O 1
ATOM 625 N N . PHE A 1 84 ? -6.603 8.534 2.827 1.00 94.25 84 PHE A N 1
ATOM 626 C CA . PHE A 1 84 ? -7.489 9.694 2.956 1.00 94.25 84 PHE A CA 1
ATOM 627 C C . PHE A 1 84 ? -8.958 9.293 3.167 1.00 94.25 84 PHE A C 1
ATOM 629 O O . PHE A 1 84 ? -9.649 9.830 4.035 1.00 94.25 84 PHE A O 1
ATOM 636 N N . LEU A 1 85 ? -9.451 8.311 2.410 1.00 91.62 85 LEU A N 1
ATOM 637 C CA . LEU A 1 85 ? -10.819 7.811 2.552 1.00 91.62 85 LEU A CA 1
ATOM 638 C C . LEU A 1 85 ? -11.014 7.035 3.864 1.00 91.62 85 LEU A C 1
ATOM 640 O O . LEU A 1 85 ? -12.104 7.097 4.435 1.00 91.62 85 LEU A O 1
ATOM 644 N N . MET A 1 86 ? -9.986 6.330 4.352 1.00 91.75 86 MET A N 1
ATOM 645 C CA . MET A 1 86 ? -10.008 5.695 5.675 1.00 91.75 86 MET A CA 1
ATOM 646 C C . MET A 1 86 ? -10.075 6.730 6.801 1.00 91.75 86 MET A C 1
ATOM 648 O O . MET A 1 86 ? -10.874 6.570 7.722 1.00 91.75 86 MET A O 1
ATOM 652 N N . ALA A 1 87 ? -9.319 7.826 6.699 1.00 91.12 87 ALA A N 1
ATOM 653 C CA . ALA A 1 87 ? -9.391 8.933 7.656 1.00 91.12 87 ALA A CA 1
ATOM 654 C C . ALA A 1 87 ? -10.777 9.610 7.682 1.00 91.12 87 ALA A C 1
ATOM 656 O O . ALA A 1 87 ? -11.180 10.169 8.698 1.00 91.12 87 ALA A O 1
ATOM 657 N N . ASN A 1 88 ? -11.528 9.515 6.582 1.00 90.75 88 ASN A N 1
ATOM 658 C CA . ASN A 1 88 ? -12.908 9.986 6.456 1.00 90.75 88 ASN A CA 1
ATOM 659 C C . ASN A 1 88 ? -13.966 8.903 6.765 1.00 90.75 88 ASN A C 1
ATOM 661 O O . ASN A 1 88 ? -15.129 9.057 6.386 1.00 90.75 88 ASN A O 1
ATOM 665 N N . GLU A 1 89 ? -13.574 7.803 7.417 1.00 88.25 89 GLU A N 1
ATOM 666 C CA . GLU A 1 89 ? -14.460 6.717 7.870 1.00 88.25 89 GLU A CA 1
ATOM 667 C C . GLU A 1 89 ? -15.308 6.083 6.745 1.00 88.25 89 GLU A C 1
ATOM 669 O O . GLU A 1 89 ? -16.447 5.646 6.946 1.00 88.25 89 GLU A O 1
ATOM 674 N N . ARG A 1 90 ? -14.772 6.027 5.518 1.00 87.69 90 ARG A N 1
ATOM 675 C CA . ARG A 1 90 ? -15.479 5.444 4.367 1.00 87.69 90 ARG A CA 1
ATOM 676 C C . ARG A 1 90 ? -15.147 3.974 4.185 1.00 87.69 90 ARG A C 1
ATOM 678 O O . ARG A 1 90 ? -13.979 3.599 4.053 1.00 87.69 90 ARG A O 1
ATOM 685 N N . ARG A 1 91 ? -16.177 3.141 3.996 1.00 86.69 91 ARG A N 1
ATOM 686 C CA . ARG A 1 91 ? -15.992 1.712 3.663 1.00 86.69 91 ARG A CA 1
ATOM 687 C C . ARG A 1 91 ? -15.219 1.502 2.365 1.00 86.69 91 ARG A C 1
ATOM 689 O O . ARG A 1 91 ? -14.460 0.540 2.261 1.00 86.69 91 ARG A O 1
ATOM 696 N N . LEU A 1 92 ? -15.385 2.394 1.384 1.00 87.50 92 LEU A N 1
ATOM 697 C CA . LEU A 1 92 ? -14.599 2.332 0.149 1.00 87.50 92 LEU A CA 1
ATOM 698 C C . LEU A 1 92 ? -13.113 2.591 0.399 1.00 87.50 92 LEU A C 1
ATOM 700 O O . LEU A 1 92 ? -12.299 1.942 -0.243 1.00 87.50 92 LEU A O 1
ATOM 704 N N . GLY A 1 93 ? -12.757 3.460 1.351 1.00 90.06 93 GLY A N 1
ATOM 705 C CA . GLY A 1 93 ? -11.360 3.728 1.691 1.00 90.06 93 GLY A CA 1
ATOM 706 C C . GLY A 1 93 ? -10.633 2.481 2.154 1.00 90.06 93 GLY A C 1
ATOM 707 O O . GLY A 1 93 ? -9.576 2.159 1.629 1.00 90.06 93 GLY A O 1
ATOM 708 N N . TYR A 1 94 ? -11.264 1.710 3.041 1.00 92.25 94 TYR A N 1
ATOM 709 C CA . TYR A 1 94 ? -10.707 0.438 3.495 1.00 92.25 94 TYR A CA 1
ATOM 710 C C . TYR A 1 94 ? -10.534 -0.577 2.355 1.00 92.25 94 TYR A C 1
ATOM 712 O O . TYR A 1 94 ? -9.526 -1.273 2.288 1.00 92.25 94 TYR A O 1
ATOM 720 N N . ARG A 1 95 ? -11.491 -0.649 1.419 1.00 93.31 95 ARG A N 1
ATOM 721 C CA . ARG A 1 95 ? -11.373 -1.534 0.245 1.00 93.31 95 ARG A CA 1
ATOM 722 C C . ARG A 1 95 ? -10.242 -1.098 -0.683 1.00 93.31 95 ARG A C 1
ATOM 724 O O . ARG A 1 95 ? -9.479 -1.947 -1.129 1.00 93.31 95 ARG A O 1
ATOM 731 N N . VAL A 1 96 ? -10.127 0.203 -0.954 1.00 94.75 96 VAL A N 1
ATOM 732 C CA . VAL A 1 96 ? -9.040 0.771 -1.767 1.00 94.75 96 VAL A CA 1
ATOM 733 C C . VAL A 1 96 ? -7.693 0.519 -1.096 1.00 94.75 96 VAL A C 1
ATOM 735 O O . VAL A 1 96 ? -6.780 0.048 -1.762 1.00 94.75 96 VAL A O 1
ATOM 738 N N . ALA A 1 97 ? -7.589 0.735 0.215 1.00 94.75 97 ALA A N 1
ATOM 739 C CA . ALA A 1 97 ? -6.393 0.442 0.995 1.00 94.75 97 ALA A CA 1
ATOM 740 C C . ALA A 1 97 ? -6.006 -1.041 0.937 1.00 94.75 97 ALA A C 1
ATOM 742 O O . ALA A 1 97 ? -4.833 -1.355 0.774 1.00 94.75 97 ALA A O 1
ATOM 743 N N . LEU A 1 98 ? -6.980 -1.955 1.015 1.00 95.38 98 LEU A N 1
ATOM 744 C CA . LEU A 1 98 ? -6.728 -3.391 0.901 1.00 95.38 98 LEU A CA 1
ATOM 745 C C . LEU A 1 98 ? -6.193 -3.752 -0.490 1.00 95.38 98 LEU A C 1
ATOM 747 O O . LEU A 1 98 ? -5.190 -4.449 -0.605 1.00 95.38 98 LEU A O 1
ATOM 751 N N . VAL A 1 99 ? -6.823 -3.238 -1.550 1.00 95.44 99 VAL A N 1
ATOM 752 C CA . VAL A 1 99 ? -6.353 -3.445 -2.929 1.00 95.44 99 VAL A CA 1
ATOM 753 C C . VAL A 1 99 ? -4.956 -2.851 -3.120 1.00 95.44 99 VAL A C 1
ATOM 755 O O . VAL A 1 99 ? -4.096 -3.510 -3.699 1.00 95.44 99 VAL A O 1
ATOM 758 N N . ALA A 1 100 ? -4.704 -1.650 -2.596 1.00 95.31 100 ALA A N 1
ATOM 759 C CA . ALA A 1 100 ? -3.398 -1.004 -2.650 1.00 95.31 100 ALA A CA 1
ATOM 760 C C . ALA A 1 100 ? -2.333 -1.826 -1.911 1.00 95.31 100 ALA A C 1
ATOM 762 O O . ALA A 1 100 ? -1.265 -2.050 -2.467 1.00 95.31 100 ALA A O 1
ATOM 763 N N . ALA A 1 101 ? -2.637 -2.356 -0.723 1.00 95.44 101 ALA A N 1
ATOM 764 C CA . ALA A 1 101 ? -1.718 -3.177 0.066 1.00 95.44 101 ALA A CA 1
ATOM 765 C C . ALA A 1 101 ? -1.334 -4.491 -0.632 1.00 95.44 101 ALA A C 1
ATOM 767 O O . ALA A 1 101 ? -0.185 -4.914 -0.562 1.00 95.44 101 ALA A O 1
ATOM 768 N N . PHE A 1 102 ? -2.270 -5.115 -1.354 1.00 95.19 102 PHE A N 1
ATOM 769 C CA . PHE A 1 102 ? -1.984 -6.324 -2.133 1.00 95.19 102 PHE A CA 1
ATOM 770 C C . PHE A 1 102 ? -1.379 -6.045 -3.514 1.00 95.19 102 PHE A C 1
ATOM 772 O O . PHE A 1 102 ? -0.840 -6.957 -4.147 1.00 95.19 102 PHE A O 1
ATOM 779 N N . SER A 1 103 ? -1.449 -4.800 -3.990 1.00 93.69 103 SER A N 1
ATOM 780 C CA . SER A 1 103 ? -0.993 -4.435 -5.330 1.00 93.69 103 SER A CA 1
ATOM 781 C C . SER A 1 103 ? 0.487 -4.736 -5.604 1.00 93.69 103 SER A C 1
ATOM 783 O O . SER A 1 103 ? 0.746 -5.248 -6.693 1.00 93.69 103 SER A O 1
ATOM 785 N N . PRO A 1 104 ? 1.453 -4.547 -4.675 1.00 91.06 104 PRO A N 1
ATOM 786 C CA . PRO A 1 104 ? 2.855 -4.850 -4.944 1.00 91.06 104 PRO A CA 1
ATOM 787 C C . PRO A 1 104 ? 3.055 -6.336 -5.225 1.00 91.06 104 PRO A C 1
ATOM 789 O O . PRO A 1 104 ? 3.723 -6.694 -6.188 1.00 91.06 104 PRO A O 1
ATOM 792 N N . PHE A 1 105 ? 2.397 -7.217 -4.467 1.00 92.25 105 PHE A N 1
ATOM 793 C CA . PHE A 1 105 ? 2.489 -8.659 -4.687 1.00 92.25 105 PHE A CA 1
ATOM 794 C C . PHE A 1 105 ? 1.920 -9.060 -6.050 1.00 92.25 105 PHE A C 1
ATOM 796 O O . PHE A 1 105 ? 2.574 -9.775 -6.798 1.00 92.25 105 PHE A O 1
ATOM 803 N N . LEU A 1 106 ? 0.733 -8.573 -6.418 1.00 91.69 106 LEU A N 1
ATOM 804 C CA . LEU A 1 106 ? 0.109 -8.941 -7.694 1.00 91.69 106 LEU A CA 1
ATOM 805 C C . LEU A 1 106 ? 0.864 -8.363 -8.897 1.00 91.69 106 LEU A C 1
ATOM 807 O O . LEU A 1 106 ? 1.092 -9.053 -9.893 1.00 91.69 106 LEU A O 1
ATOM 811 N N . LEU A 1 107 ? 1.274 -7.099 -8.808 1.00 90.88 107 LEU A N 1
ATOM 812 C CA . LEU A 1 107 ? 1.896 -6.395 -9.923 1.00 90.88 107 LEU A CA 1
ATOM 813 C C . LEU A 1 107 ? 3.349 -6.812 -10.132 1.00 90.88 107 LEU A C 1
ATOM 815 O O . LEU A 1 107 ? 3.766 -6.911 -11.285 1.00 90.88 107 LEU A O 1
ATOM 819 N N . ARG A 1 108 ? 4.103 -7.147 -9.077 1.00 90.19 108 ARG A N 1
ATOM 820 C CA . ARG A 1 108 ? 5.468 -7.682 -9.226 1.00 90.19 108 ARG A CA 1
ATOM 821 C C . ARG A 1 108 ? 5.487 -8.982 -10.029 1.00 90.19 108 ARG A C 1
ATOM 823 O O . ARG A 1 108 ? 6.369 -9.144 -10.865 1.00 90.19 108 ARG A O 1
ATOM 830 N N . PHE A 1 109 ? 4.500 -9.867 -9.865 1.00 88.50 109 PHE A N 1
ATOM 831 C CA . PHE A 1 109 ? 4.399 -11.088 -10.680 1.00 88.50 109 PHE A CA 1
ATOM 832 C C . PHE A 1 109 ? 4.185 -10.798 -12.171 1.00 88.50 109 PHE A C 1
ATOM 834 O O . PHE A 1 109 ? 4.711 -11.519 -13.018 1.00 88.50 109 PHE A O 1
ATOM 841 N N . TRP A 1 110 ? 3.441 -9.741 -12.498 1.00 86.56 110 TRP A N 1
ATOM 842 C CA . TRP A 1 110 ? 3.220 -9.329 -13.884 1.00 86.56 110 TRP A CA 1
ATOM 843 C C . TRP A 1 110 ? 4.435 -8.595 -14.475 1.00 86.56 110 TRP A C 1
ATOM 845 O O . TRP A 1 110 ? 4.855 -8.878 -15.600 1.00 86.56 110 TRP A O 1
ATOM 855 N N . ILE A 1 111 ? 5.031 -7.680 -13.710 1.00 85.12 111 ILE A N 1
ATOM 856 C CA . ILE A 1 111 ? 6.131 -6.812 -14.150 1.00 85.12 111 ILE A CA 1
ATOM 857 C C . ILE A 1 111 ? 7.441 -7.596 -14.263 1.00 85.12 111 ILE A C 1
ATOM 859 O O . ILE A 1 111 ? 8.118 -7.508 -15.283 1.00 85.12 111 ILE A O 1
ATOM 863 N N . LEU A 1 112 ? 7.760 -8.428 -13.270 1.00 84.12 112 LEU A N 1
ATOM 864 C CA . LEU A 1 112 ? 8.976 -9.249 -13.210 1.00 84.12 112 LEU A CA 1
ATOM 865 C C . LEU A 1 112 ? 8.753 -10.653 -13.805 1.00 84.12 112 LEU A C 1
ATOM 867 O O . LEU A 1 112 ? 9.359 -11.639 -13.380 1.00 84.12 112 LEU A O 1
ATOM 871 N N . SER A 1 113 ? 7.869 -10.757 -14.802 1.00 82.38 113 SER A N 1
ATOM 872 C CA . SER A 1 113 ? 7.524 -12.012 -15.490 1.00 82.38 113 SER A CA 1
ATOM 873 C C . SER A 1 113 ? 8.634 -12.550 -16.404 1.00 82.38 113 SER A C 1
ATOM 875 O O . SER A 1 113 ? 8.531 -13.674 -16.895 1.00 82.38 113 SER A O 1
ATOM 877 N N . GLY A 1 114 ? 9.710 -11.785 -16.611 1.00 79.69 114 GLY A N 1
ATOM 878 C CA . GLY A 1 114 ? 10.849 -12.185 -17.435 1.00 79.69 114 GLY A CA 1
ATOM 879 C C . GLY A 1 114 ? 11.615 -13.409 -16.897 1.00 79.69 114 GLY A C 1
ATOM 880 O O . GLY A 1 114 ? 11.554 -13.710 -15.700 1.00 79.69 114 GLY A O 1
ATOM 881 N N . PRO A 1 115 ? 12.377 -14.100 -17.768 1.00 76.69 115 PRO A N 1
ATOM 882 C CA . PRO A 1 115 ? 13.117 -15.319 -17.422 1.00 76.69 115 PRO A CA 1
ATOM 883 C C . PRO A 1 115 ? 14.325 -15.065 -16.506 1.00 76.69 115 PRO A C 1
ATOM 885 O O . PRO A 1 115 ? 14.851 -15.999 -15.913 1.00 76.69 115 PRO A O 1
ATOM 888 N N . TYR A 1 116 ? 14.756 -13.809 -16.376 1.00 80.38 116 TYR A N 1
ATOM 889 C CA . TYR A 1 116 ? 15.917 -13.408 -15.578 1.00 80.38 116 TYR A CA 1
ATOM 890 C C . TYR A 1 116 ? 15.610 -13.205 -14.087 1.00 80.38 116 TYR A C 1
ATOM 892 O O . TYR A 1 116 ? 16.531 -12.987 -13.306 1.00 80.38 116 TYR A O 1
ATOM 900 N N . TYR A 1 117 ? 14.334 -13.250 -13.691 1.00 83.06 117 TYR A N 1
ATOM 901 C CA . TYR A 1 117 ? 13.902 -12.985 -12.320 1.00 83.06 117 TYR A CA 1
ATOM 902 C C . TYR A 1 117 ? 13.481 -14.274 -11.623 1.00 83.06 117 TYR A C 1
ATOM 904 O O . TYR A 1 117 ? 12.632 -15.018 -12.125 1.00 83.06 117 TYR A O 1
ATOM 912 N N . SER A 1 118 ? 14.050 -14.517 -10.444 1.00 86.88 118 SER A N 1
ATOM 913 C CA . SER A 1 118 ? 13.682 -15.656 -9.607 1.00 86.88 118 SER A CA 1
ATOM 914 C C . SER A 1 118 ? 12.320 -15.441 -8.936 1.00 86.88 118 SER A C 1
ATOM 916 O O . SER A 1 118 ? 11.794 -14.326 -8.872 1.00 86.88 118 SER A O 1
ATOM 918 N N . LEU A 1 119 ? 11.740 -16.510 -8.378 1.00 84.25 119 LEU A N 1
ATOM 919 C CA . LEU A 1 119 ? 10.508 -16.402 -7.589 1.00 84.25 119 LEU A CA 1
ATOM 920 C C . LEU A 1 119 ? 10.685 -15.462 -6.383 1.00 84.25 119 LEU A C 1
ATOM 922 O O . LEU A 1 119 ? 9.766 -14.719 -6.043 1.00 84.25 119 LEU A O 1
ATOM 926 N N . TRP A 1 120 ? 11.876 -15.447 -5.780 1.00 85.50 120 TRP A N 1
ATOM 927 C CA . TRP A 1 120 ? 12.184 -14.572 -4.651 1.00 85.50 120 TRP A CA 1
ATOM 928 C C . TRP A 1 120 ? 12.219 -13.096 -5.040 1.00 85.50 120 TRP A C 1
ATOM 930 O O . TRP A 1 120 ? 11.733 -12.264 -4.274 1.00 85.50 120 TRP A O 1
ATOM 940 N N . ASP A 1 121 ? 12.695 -12.764 -6.240 1.00 84.75 121 ASP A N 1
ATOM 941 C CA . ASP A 1 121 ? 12.685 -11.384 -6.743 1.00 84.75 121 ASP A CA 1
ATOM 942 C C . ASP A 1 121 ? 11.256 -10.883 -6.970 1.00 84.75 121 ASP A C 1
ATOM 944 O O . ASP A 1 121 ? 10.946 -9.725 -6.701 1.00 84.75 121 ASP A O 1
ATOM 948 N N . ARG A 1 122 ? 10.355 -11.770 -7.409 1.00 85.94 122 ARG A N 1
ATOM 949 C CA . ARG A 1 122 ? 8.934 -11.448 -7.623 1.00 85.94 122 ARG A CA 1
ATOM 950 C C . ARG A 1 122 ? 8.194 -11.179 -6.317 1.00 85.94 122 ARG A C 1
ATOM 952 O O . ARG A 1 122 ? 7.300 -10.341 -6.289 1.00 85.94 122 ARG A O 1
ATOM 959 N N . ILE A 1 123 ? 8.565 -11.868 -5.241 1.00 85.56 123 ILE A N 1
ATOM 960 C CA . ILE A 1 123 ? 7.956 -11.671 -3.920 1.00 85.56 123 ILE A CA 1
ATOM 961 C C . ILE A 1 123 ? 8.541 -10.421 -3.249 1.00 85.56 123 ILE A C 1
ATOM 963 O O . ILE A 1 123 ? 7.796 -9.526 -2.850 1.00 85.56 123 ILE A O 1
ATOM 967 N N . SER A 1 124 ? 9.872 -10.342 -3.166 1.00 84.12 124 SER A N 1
ATOM 968 C CA . SER A 1 124 ? 10.593 -9.262 -2.477 1.00 84.12 124 SER A CA 1
ATOM 969 C C . SER A 1 124 ? 10.609 -7.936 -3.230 1.00 84.12 124 SER A C 1
ATOM 971 O O . SER A 1 124 ? 10.842 -6.902 -2.622 1.00 84.12 124 SER A O 1
ATOM 973 N N . GLY A 1 125 ? 10.412 -7.937 -4.551 1.00 79.62 125 GLY A N 1
ATOM 974 C CA . GLY A 1 125 ? 10.628 -6.742 -5.369 1.00 79.62 125 GLY A CA 1
ATOM 975 C C . GLY A 1 125 ? 12.092 -6.290 -5.412 1.00 79.62 125 GLY A C 1
ATOM 976 O O . GLY A 1 125 ? 12.356 -5.198 -5.898 1.00 79.62 125 GLY A O 1
ATOM 977 N N . ARG A 1 126 ? 13.030 -7.125 -4.927 1.00 83.25 126 ARG A N 1
ATOM 978 C CA . ARG A 1 126 ? 14.455 -6.807 -4.708 1.00 83.25 126 ARG A CA 1
ATOM 979 C C . ARG A 1 126 ? 14.707 -5.721 -3.650 1.00 83.25 126 ARG A C 1
ATOM 981 O O . ARG A 1 126 ? 15.829 -5.232 -3.555 1.00 83.25 126 ARG A O 1
ATOM 988 N N . ASP A 1 127 ? 13.704 -5.411 -2.829 1.00 85.56 127 ASP A N 1
ATOM 989 C CA . ASP A 1 127 ? 13.814 -4.520 -1.675 1.00 85.56 127 ASP A CA 1
ATOM 990 C C . ASP A 1 127 ? 13.199 -5.170 -0.427 1.00 85.56 127 ASP A C 1
ATOM 992 O O . ASP A 1 127 ? 11.983 -5.288 -0.266 1.00 85.56 127 ASP A O 1
ATOM 996 N N . THR A 1 128 ? 14.065 -5.589 0.493 1.00 87.19 128 THR A N 1
ATOM 997 C CA . THR A 1 128 ? 13.657 -6.232 1.746 1.00 87.19 128 THR A CA 1
ATOM 998 C C . THR A 1 128 ? 12.895 -5.278 2.669 1.00 87.19 128 THR A C 1
ATOM 1000 O O . THR 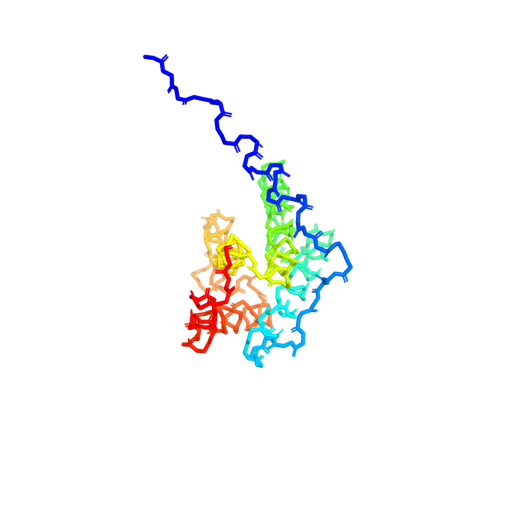A 1 128 ? 12.004 -5.718 3.397 1.00 87.19 128 THR A O 1
ATOM 1003 N N . ILE A 1 129 ? 13.228 -3.983 2.659 1.00 88.50 129 ILE A N 1
ATOM 1004 C CA . ILE A 1 129 ? 12.583 -2.996 3.535 1.00 88.50 129 ILE A CA 1
ATOM 1005 C C . ILE A 1 129 ? 11.193 -2.660 2.989 1.00 88.50 129 ILE A C 1
ATOM 1007 O O . ILE A 1 129 ? 10.222 -2.691 3.746 1.00 88.50 129 ILE A O 1
ATOM 1011 N N . GLY A 1 130 ? 11.069 -2.439 1.678 1.00 89.50 130 GLY A N 1
ATOM 1012 C CA . GLY A 1 130 ? 9.778 -2.288 1.007 1.00 89.50 130 GLY A CA 1
ATOM 1013 C C . GLY A 1 130 ? 8.857 -3.488 1.240 1.00 89.50 130 GLY A C 1
ATOM 1014 O O . GLY A 1 130 ? 7.705 -3.311 1.642 1.00 89.50 130 GLY A O 1
ATOM 1015 N N . LEU A 1 131 ? 9.381 -4.716 1.115 1.00 91.31 131 LEU A N 1
ATOM 1016 C CA . LEU A 1 131 ? 8.634 -5.938 1.444 1.00 91.31 131 LEU A CA 1
ATOM 1017 C C . LEU A 1 131 ? 8.113 -5.918 2.890 1.00 91.31 131 LEU A C 1
ATOM 1019 O O . LEU A 1 131 ? 6.959 -6.283 3.128 1.00 91.31 131 LEU A O 1
ATOM 1023 N N . LEU A 1 132 ? 8.940 -5.512 3.859 1.00 94.12 132 LEU A N 1
ATOM 1024 C CA . LEU A 1 132 ? 8.530 -5.449 5.262 1.00 94.12 132 LEU A CA 1
ATOM 1025 C C . LEU A 1 132 ? 7.336 -4.506 5.444 1.00 94.12 132 LEU A C 1
ATOM 1027 O O . LEU A 1 132 ? 6.383 -4.865 6.138 1.00 94.12 132 LEU A O 1
ATOM 1031 N N . PHE A 1 133 ? 7.357 -3.335 4.805 1.00 94.38 133 PHE A N 1
ATOM 1032 C CA . PHE A 1 133 ? 6.239 -2.398 4.872 1.00 94.38 133 PHE A CA 1
ATOM 1033 C C . PHE A 1 133 ? 4.977 -2.936 4.195 1.00 94.38 133 PHE A C 1
ATOM 1035 O O . PHE A 1 133 ? 3.890 -2.787 4.753 1.00 94.38 133 PHE A O 1
ATOM 1042 N N . ASP A 1 134 ? 5.098 -3.602 3.047 1.00 93.62 134 ASP A N 1
ATOM 1043 C CA . ASP A 1 134 ? 3.961 -4.214 2.348 1.00 93.62 134 ASP A CA 1
ATOM 1044 C C . ASP A 1 134 ? 3.285 -5.297 3.202 1.00 93.62 134 ASP A C 1
ATOM 1046 O O . ASP A 1 134 ? 2.057 -5.323 3.351 1.00 93.62 134 ASP A O 1
ATOM 1050 N N . VAL A 1 135 ? 4.089 -6.174 3.810 1.00 95.12 135 VAL A N 1
ATOM 1051 C CA . VAL A 1 135 ? 3.599 -7.244 4.690 1.00 95.12 135 VAL A CA 1
ATOM 1052 C C . VAL A 1 135 ? 2.991 -6.658 5.963 1.00 95.12 135 VAL A C 1
ATOM 1054 O O . VAL A 1 135 ? 1.895 -7.067 6.355 1.00 95.12 135 VAL A O 1
ATOM 1057 N N . ALA A 1 136 ? 3.651 -5.679 6.590 1.00 95.62 136 ALA A N 1
ATOM 1058 C CA . ALA A 1 136 ? 3.140 -5.011 7.785 1.00 95.62 136 ALA A CA 1
ATOM 1059 C C . ALA A 1 136 ? 1.804 -4.307 7.510 1.00 95.62 136 ALA A C 1
ATOM 1061 O O . ALA A 1 136 ? 0.868 -4.426 8.303 1.00 95.62 136 ALA A O 1
ATOM 1062 N N . LEU A 1 137 ? 1.681 -3.630 6.365 1.00 96.06 137 LEU A N 1
ATOM 1063 C CA . LEU A 1 137 ? 0.449 -2.974 5.947 1.00 96.06 137 LEU A CA 1
ATOM 1064 C C . LEU A 1 137 ? -0.689 -3.986 5.752 1.00 96.06 137 LEU A C 1
ATOM 1066 O O . LEU A 1 137 ? -1.786 -3.785 6.279 1.00 96.06 137 LEU A O 1
ATOM 1070 N N . CYS A 1 138 ? -0.428 -5.095 5.052 1.00 95.81 138 CYS A N 1
ATOM 1071 C CA . CYS A 1 138 ? -1.410 -6.170 4.885 1.00 95.81 138 CYS A CA 1
ATOM 1072 C C . CYS A 1 138 ? -1.849 -6.745 6.238 1.00 95.81 138 CYS A C 1
ATOM 1074 O O . CYS A 1 138 ? -3.048 -6.895 6.488 1.00 95.81 138 CYS A O 1
ATOM 1076 N N . ALA A 1 139 ? -0.891 -7.029 7.125 1.00 96.06 139 ALA A N 1
ATOM 1077 C CA . ALA A 1 139 ? -1.157 -7.571 8.452 1.00 96.06 139 ALA A CA 1
ATOM 1078 C C . ALA A 1 139 ? -2.020 -6.619 9.293 1.00 96.06 139 ALA A C 1
ATOM 1080 O O . ALA A 1 139 ? -3.003 -7.052 9.893 1.00 96.06 139 ALA A O 1
ATOM 1081 N N . LEU A 1 140 ? -1.708 -5.321 9.2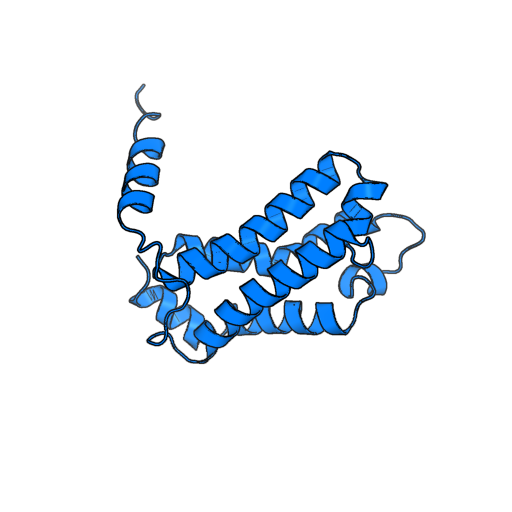98 1.00 95.00 140 LEU A N 1
ATOM 1082 C CA . LEU A 1 140 ? -2.440 -4.317 10.073 1.00 95.00 140 LEU A CA 1
ATOM 1083 C C . LEU A 1 140 ? -3.848 -4.057 9.536 1.00 95.00 140 LEU A C 1
ATOM 1085 O O . LEU A 1 140 ? -4.773 -3.885 10.332 1.00 95.00 140 LEU A O 1
ATOM 1089 N N . LEU A 1 141 ? -4.038 -4.055 8.213 1.00 93.38 141 LEU A N 1
ATOM 1090 C CA . LEU A 1 141 ? -5.371 -3.928 7.620 1.00 93.38 141 LEU A CA 1
ATOM 1091 C C . LEU A 1 141 ? -6.230 -5.158 7.922 1.00 93.38 141 LEU A C 1
ATOM 1093 O O . LEU A 1 141 ? -7.395 -4.999 8.285 1.00 93.38 141 LEU A O 1
ATOM 1097 N N . LEU A 1 142 ? -5.671 -6.367 7.825 1.00 95.12 142 LEU A N 1
ATOM 1098 C CA . LEU A 1 142 ? -6.391 -7.620 8.088 1.00 95.12 142 LEU A CA 1
ATOM 1099 C C . LEU A 1 142 ? -6.566 -7.940 9.576 1.00 95.12 142 LEU A C 1
ATOM 1101 O O . LEU A 1 142 ? -7.364 -8.819 9.915 1.00 95.12 142 LEU A O 1
ATOM 1105 N N . HIS A 1 143 ? -5.854 -7.234 10.453 1.00 94.56 143 HIS A N 1
ATOM 1106 C CA . HIS A 1 143 ? -5.914 -7.434 11.892 1.00 94.56 143 HIS A CA 1
ATOM 1107 C C . HIS A 1 143 ? -7.367 -7.336 12.407 1.00 94.56 143 HIS A C 1
ATOM 1109 O O . HIS A 1 143 ? -8.101 -6.435 11.980 1.00 94.56 143 HIS A O 1
ATOM 1115 N N . PRO A 1 144 ? -7.810 -8.214 13.333 1.00 91.56 144 PRO A N 1
ATOM 1116 C CA . PRO A 1 144 ? -9.197 -8.254 13.811 1.00 91.56 144 PRO A CA 1
ATOM 1117 C C . PRO A 1 144 ? -9.698 -6.894 14.311 1.00 91.56 144 PRO A C 1
ATOM 1119 O O . PRO A 1 144 ? -10.775 -6.466 13.909 1.00 91.56 144 PRO A O 1
ATOM 1122 N N . MET A 1 145 ? -8.872 -6.156 15.061 1.00 89.88 145 MET A N 1
ATOM 1123 C CA . MET A 1 145 ? -9.196 -4.797 15.530 1.00 89.88 145 MET A CA 1
ATOM 1124 C C . MET A 1 145 ? -9.526 -3.821 14.387 1.00 89.88 145 MET A C 1
ATOM 1126 O O . MET A 1 145 ? -10.495 -3.068 14.466 1.00 89.88 145 MET A O 1
ATOM 1130 N N . SER A 1 146 ? -8.766 -3.861 13.289 1.00 89.00 146 SER A N 1
ATOM 1131 C CA . SER A 1 146 ? -9.009 -3.016 12.114 1.00 89.00 146 SER A CA 1
ATOM 1132 C C . SER A 1 146 ? -10.307 -3.407 11.399 1.00 89.00 146 SER A C 1
ATOM 1134 O O . SER A 1 146 ? -11.085 -2.540 10.997 1.00 89.00 146 SER A O 1
ATOM 1136 N N . ARG A 1 147 ? -10.582 -4.714 11.291 1.00 90.56 147 ARG A N 1
ATOM 1137 C CA . ARG A 1 147 ? -11.791 -5.255 10.643 1.00 90.56 147 ARG A CA 1
ATOM 1138 C C . ARG A 1 147 ? -13.064 -4.967 11.435 1.00 90.56 147 ARG A C 1
ATOM 1140 O O . ARG A 1 147 ? -14.087 -4.618 10.846 1.00 90.56 147 ARG A O 1
ATOM 1147 N N . GLU A 1 148 ? -13.017 -5.113 12.754 1.00 91.31 148 GLU A N 1
ATOM 1148 C CA . GLU A 1 148 ? -14.150 -4.829 13.638 1.00 91.31 148 GLU A CA 1
ATOM 1149 C C . GLU A 1 148 ? -14.480 -3.338 13.643 1.00 91.31 148 GLU A C 1
ATOM 1151 O O . GLU A 1 148 ? -15.640 -2.967 13.451 1.00 91.31 148 GLU A O 1
ATOM 1156 N N . HIS A 1 149 ? -13.462 -2.480 13.746 1.00 88.44 149 HIS A N 1
ATOM 1157 C CA . HIS A 1 149 ? -13.660 -1.035 13.699 1.00 88.44 149 HIS A CA 1
ATOM 1158 C C . HIS A 1 149 ? -14.287 -0.591 12.371 1.00 88.44 149 HIS A C 1
ATOM 1160 O O . HIS A 1 149 ? -15.306 0.100 12.363 1.00 88.44 149 HIS A O 1
ATOM 1166 N N . GLN A 1 150 ? -13.751 -1.061 11.242 1.00 88.19 150 GLN A N 1
ATOM 1167 C CA . GLN A 1 150 ? -14.304 -0.781 9.915 1.00 88.19 150 GLN A CA 1
ATOM 1168 C C . GLN A 1 150 ? -15.738 -1.305 9.744 1.00 88.19 150 GLN A C 1
ATOM 1170 O O . GLN A 1 150 ? -16.532 -0.716 9.009 1.00 88.19 150 GLN A O 1
ATOM 1175 N N . ARG A 1 151 ? -16.101 -2.421 10.382 1.00 87.06 151 ARG A N 1
ATOM 1176 C CA . ARG A 1 151 ? -17.465 -2.962 10.303 1.00 87.06 151 ARG A CA 1
ATOM 1177 C C . ARG A 1 151 ? -18.472 -2.071 11.036 1.00 87.06 151 ARG A C 1
ATOM 1179 O O . ARG A 1 151 ? -19.574 -1.884 10.521 1.00 87.06 151 ARG A O 1
ATOM 1186 N N . VAL A 1 152 ? -18.101 -1.555 12.208 1.00 88.88 152 VAL A N 1
ATOM 1187 C CA . VAL A 1 152 ? -18.998 -0.789 13.089 1.00 88.88 152 VAL A CA 1
ATOM 1188 C C . VAL A 1 152 ? -19.071 0.685 12.691 1.00 88.88 152 VAL A C 1
ATOM 1190 O O . VAL A 1 152 ? -20.166 1.232 12.585 1.00 88.88 152 VAL A O 1
ATOM 1193 N N . TRP A 1 153 ? -17.923 1.319 12.452 1.00 85.31 153 TRP A N 1
ATOM 1194 C CA . TRP A 1 153 ? -17.830 2.775 12.332 1.00 85.31 153 TRP A CA 1
ATOM 1195 C C . TRP A 1 153 ? -17.883 3.268 10.892 1.00 85.31 153 TRP A C 1
ATOM 1197 O O . TRP A 1 153 ? -18.457 4.324 10.629 1.00 85.31 153 TRP A O 1
ATOM 1207 N N . TYR A 1 154 ? -17.331 2.508 9.939 1.00 85.88 154 TYR A N 1
ATOM 1208 C CA . TYR A 1 154 ? -17.284 2.994 8.564 1.00 85.88 154 TYR A CA 1
ATOM 1209 C C . TYR A 1 154 ? -18.652 2.891 7.902 1.00 85.88 154 TYR A C 1
ATOM 1211 O O . TYR A 1 154 ? -19.350 1.876 8.029 1.00 85.88 154 TYR A O 1
ATOM 1219 N N . ARG A 1 155 ? -18.986 3.923 7.128 1.00 78.50 155 ARG A N 1
ATOM 1220 C CA . ARG A 1 155 ? -20.223 4.015 6.344 1.00 78.50 155 ARG A CA 1
ATOM 1221 C C . ARG A 1 155 ? -19.976 3.741 4.863 1.00 78.50 155 ARG A C 1
ATOM 1223 O O . ARG A 1 155 ? -18.912 4.144 4.328 1.00 78.50 155 ARG A O 1
#